Protein AF-A0A7V3FB35-F1 (afdb_monomer_lite)

pLDDT: mean 78.61, std 10.06, ran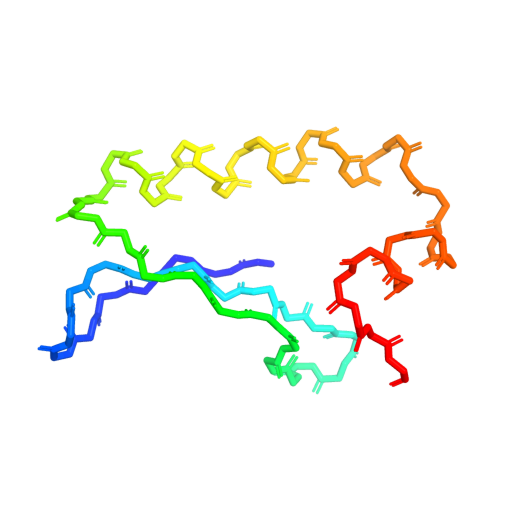ge [56.72, 93.5]

Foldseek 3Di:
DDWDQDPQGIKEFDADPVRDGQDMDDDPHPVRRVVVVVVLVVCVVVDDPVRNCVVRVVD

Structure (mmCIF, N/CA/C/O backbone):
data_AF-A0A7V3FB35-F1
#
_entry.id   AF-A0A7V3FB35-F1
#
loop_
_atom_site.group_PDB
_atom_site.id
_atom_site.type_symbol
_atom_site.label_atom_id
_atom_site.label_alt_id
_atom_site.label_comp_id
_atom_site.label_asym_id
_atom_site.label_entity_id
_atom_site.label_seq_id
_atom_site.pdbx_PDB_ins_code
_atom_site.Cartn_x
_atom_site.Cartn_y
_atom_site.Cartn_z
_atom_site.occupancy
_atom_site.B_iso_or_equiv
_atom_site.auth_seq_id
_atom_site.auth_comp_id
_atom_site.auth_asym_id
_atom_site.auth_atom_id
_atom_site.pdbx_PDB_model_num
ATOM 1 N N . MET A 1 1 ? -1.117 -5.653 5.676 1.00 74.81 1 MET A N 1
ATOM 2 C CA . MET A 1 1 ? -0.413 -5.326 4.414 1.00 74.81 1 MET A CA 1
ATOM 3 C C . MET A 1 1 ? 0.268 -6.574 3.884 1.00 74.81 1 MET A C 1
ATOM 5 O O . MET A 1 1 ? 0.723 -7.379 4.694 1.00 74.81 1 MET A O 1
ATOM 9 N N . THR A 1 2 ? 0.384 -6.718 2.569 1.00 80.69 2 THR A N 1
ATOM 10 C CA . THR A 1 2 ? 1.075 -7.851 1.942 1.00 80.69 2 THR A CA 1
ATOM 11 C C . THR A 1 2 ? 1.887 -7.357 0.750 1.00 80.69 2 THR A C 1
ATOM 13 O O . THR A 1 2 ? 1.344 -6.687 -0.124 1.00 80.69 2 THR A O 1
ATOM 16 N N . VAL A 1 3 ? 3.179 -7.689 0.722 1.00 81.44 3 VAL A N 1
ATOM 17 C CA . VAL A 1 3 ? 4.029 -7.529 -0.466 1.00 81.44 3 VAL A CA 1
ATOM 18 C C . VAL A 1 3 ? 3.839 -8.768 -1.334 1.00 81.44 3 VAL A C 1
ATOM 20 O O . VAL A 1 3 ? 3.909 -9.887 -0.824 1.00 81.44 3 VAL A O 1
ATOM 23 N N . ARG A 1 4 ? 3.563 -8.580 -2.621 1.00 87.06 4 ARG A N 1
ATOM 24 C CA . ARG A 1 4 ? 3.349 -9.659 -3.587 1.00 87.06 4 ARG A CA 1
ATOM 25 C C . ARG A 1 4 ? 4.194 -9.411 -4.829 1.00 87.06 4 ARG A C 1
ATOM 27 O O . ARG A 1 4 ? 4.511 -8.270 -5.158 1.00 87.06 4 ARG A O 1
ATOM 34 N N . ARG A 1 5 ? 4.542 -10.498 -5.509 1.00 80.25 5 ARG A N 1
ATOM 35 C CA . ARG A 1 5 ? 5.069 -10.468 -6.870 1.00 80.25 5 ARG A CA 1
ATOM 36 C C . ARG A 1 5 ? 4.021 -11.095 -7.774 1.00 80.25 5 ARG A C 1
ATOM 38 O O . ARG A 1 5 ? 3.559 -12.197 -7.487 1.00 80.25 5 ARG A O 1
ATOM 45 N N . ASP A 1 6 ? 3.648 -10.381 -8.819 1.00 79.44 6 ASP A N 1
ATOM 46 C CA . ASP A 1 6 ? 2.695 -10.823 -9.831 1.00 79.44 6 ASP A CA 1
ATOM 47 C C . ASP A 1 6 ? 3.242 -10.523 -11.237 1.00 79.44 6 ASP A C 1
ATOM 49 O O . ASP A 1 6 ? 4.379 -10.060 -11.381 1.00 79.44 6 ASP A O 1
ATOM 53 N N . ASP A 1 7 ? 2.457 -10.816 -12.274 1.00 76.06 7 ASP A N 1
ATOM 54 C CA . ASP A 1 7 ? 2.859 -10.643 -13.676 1.00 76.06 7 ASP A CA 1
ATOM 55 C C . ASP A 1 7 ? 3.149 -9.173 -14.050 1.00 76.06 7 ASP A C 1
ATOM 57 O O . ASP A 1 7 ? 3.796 -8.912 -15.062 1.00 76.06 7 ASP A O 1
ATOM 61 N N . LEU A 1 8 ? 2.714 -8.208 -13.228 1.00 72.56 8 LEU A N 1
ATOM 62 C CA . LEU A 1 8 ? 2.976 -6.772 -13.385 1.00 72.56 8 LEU A CA 1
ATOM 63 C C . LEU A 1 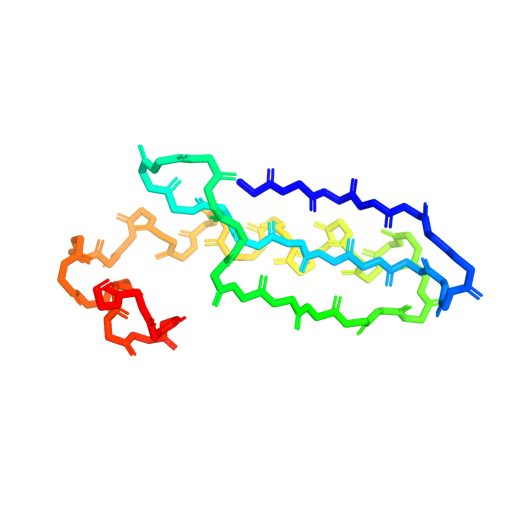8 ? 4.178 -6.286 -12.556 1.00 72.56 8 LEU A C 1
ATOM 65 O O . LEU A 1 8 ? 4.489 -5.096 -12.575 1.00 72.56 8 LEU A O 1
ATOM 69 N N . GLY A 1 9 ? 4.859 -7.185 -11.839 1.00 83.81 9 GLY A N 1
ATOM 70 C CA . GLY A 1 9 ? 6.036 -6.874 -11.034 1.00 83.81 9 GLY A CA 1
ATOM 71 C C . GLY A 1 9 ? 5.776 -6.946 -9.532 1.00 83.81 9 GLY A C 1
ATOM 72 O O . GLY A 1 9 ? 5.030 -7.799 -9.045 1.00 83.81 9 GLY A O 1
ATOM 73 N N . TRP A 1 10 ? 6.459 -6.095 -8.770 1.00 90.88 10 TRP A N 1
ATOM 74 C CA . TRP A 1 10 ? 6.295 -6.039 -7.321 1.00 90.88 10 TRP A CA 1
ATOM 75 C C . TRP A 1 10 ? 5.124 -5.138 -6.969 1.00 90.88 10 TRP A C 1
ATOM 77 O O . TRP A 1 10 ? 4.984 -4.047 -7.510 1.00 90.88 10 TRP A O 1
ATOM 87 N N . SER A 1 11 ? 4.273 -5.575 -6.051 1.00 89.25 11 SER A N 1
ATOM 88 C CA . SER A 1 11 ? 3.151 -4.769 -5.600 1.00 89.25 11 SER A CA 1
ATOM 89 C C . SER A 1 11 ? 2.936 -4.879 -4.096 1.00 89.25 11 SER A C 1
ATOM 91 O O . SER A 1 11 ? 3.256 -5.881 -3.451 1.00 89.25 11 SER A O 1
ATOM 93 N N . VAL A 1 12 ? 2.403 -3.808 -3.514 1.00 88.62 12 VAL A N 1
ATOM 94 C CA . VAL A 1 12 ? 2.016 -3.748 -2.106 1.00 88.62 12 VAL A CA 1
ATOM 95 C C . VAL A 1 12 ? 0.514 -3.575 -2.031 1.00 88.62 12 VAL A C 1
ATOM 97 O O . VAL A 1 12 ? -0.027 -2.583 -2.517 1.00 88.62 12 VAL A O 1
ATOM 100 N N . ALA A 1 13 ? -0.141 -4.540 -1.395 1.00 87.75 13 ALA A N 1
ATOM 101 C CA . ALA A 1 13 ? -1.561 -4.510 -1.102 1.00 87.75 13 ALA A CA 1
ATOM 102 C C . ALA A 1 13 ? -1.791 -4.138 0.368 1.00 87.75 13 ALA A C 1
ATOM 104 O O . ALA A 1 13 ? -1.255 -4.764 1.296 1.00 87.75 13 ALA A O 1
ATOM 105 N N . ILE A 1 14 ? -2.630 -3.134 0.594 1.00 83.25 14 ILE A N 1
ATOM 106 C CA . ILE A 1 14 ? -3.228 -2.870 1.899 1.00 83.25 14 ILE A CA 1
ATOM 107 C C . ILE A 1 14 ? -4.508 -3.691 1.957 1.00 83.25 14 ILE A C 1
ATOM 109 O O . ILE A 1 14 ? -5.310 -3.694 1.024 1.00 83.25 14 ILE A O 1
ATOM 113 N N . VAL A 1 15 ? -4.656 -4.435 3.049 1.00 80.94 15 VAL A N 1
ATOM 114 C CA . VAL A 1 15 ? -5.763 -5.362 3.269 1.00 80.94 15 VAL A CA 1
ATOM 115 C C . VAL A 1 15 ? -6.532 -4.859 4.477 1.00 80.94 15 VAL A C 1
ATOM 117 O O . VAL A 1 15 ? -5.929 -4.653 5.532 1.00 80.94 15 VAL A O 1
ATOM 120 N N . GLY A 1 16 ? -7.826 -4.616 4.290 1.00 70.31 16 GLY A N 1
ATOM 121 C CA . GLY A 1 16 ? -8.724 -4.142 5.336 1.00 70.31 16 GLY A CA 1
ATOM 122 C C . GLY A 1 16 ? -9.224 -5.267 6.256 1.00 70.31 16 GLY A C 1
ATOM 123 O O . GLY A 1 16 ? -8.888 -6.437 6.044 1.00 70.31 16 GLY A O 1
ATOM 124 N N . PRO A 1 17 ? -10.085 -4.943 7.240 1.00 62.31 17 PRO A N 1
ATOM 125 C CA . PRO A 1 17 ? -10.535 -5.870 8.291 1.00 62.31 17 PRO A CA 1
ATOM 126 C C . PRO A 1 17 ? -11.294 -7.134 7.838 1.00 62.31 17 PRO A C 1
ATOM 128 O O . PRO A 1 17 ? -11.580 -7.994 8.658 1.00 62.31 17 PRO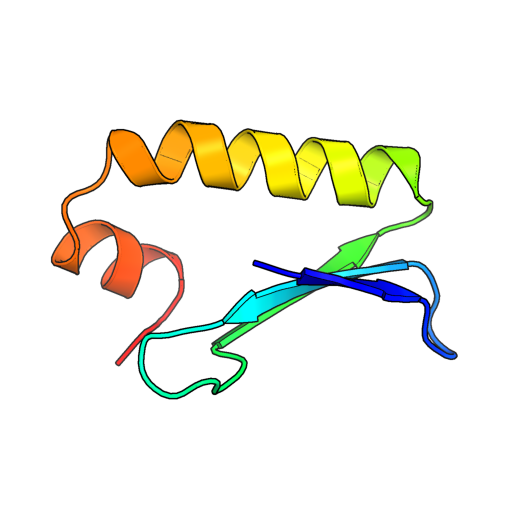 A O 1
ATOM 131 N N . GLY A 1 18 ? -11.605 -7.299 6.551 1.00 70.44 18 GLY A N 1
ATOM 132 C CA . GLY A 1 18 ? -12.284 -8.485 6.005 1.00 70.44 18 GLY A CA 1
ATOM 133 C C . GLY A 1 18 ? -11.414 -9.348 5.091 1.00 70.44 18 GLY A C 1
ATOM 134 O O . GLY A 1 18 ? -11.947 -10.126 4.308 1.00 70.44 18 GLY A O 1
ATOM 135 N N . GLY A 1 19 ? -10.092 -9.144 5.079 1.00 74.00 19 GLY A N 1
ATOM 136 C CA . GLY A 1 19 ? -9.207 -9.799 4.106 1.00 74.00 19 GLY A CA 1
ATOM 137 C C . GLY A 1 19 ? -9.315 -9.227 2.684 1.00 74.00 19 GLY A C 1
ATOM 138 O O . GLY A 1 19 ? -8.624 -9.689 1.777 1.00 74.00 19 GLY A O 1
ATOM 139 N N . ARG A 1 20 ? -10.146 -8.194 2.485 1.00 76.38 20 ARG A N 1
ATOM 140 C CA . ARG A 1 20 ? -10.321 -7.495 1.210 1.00 76.38 20 ARG A CA 1
ATOM 141 C C . ARG A 1 20 ? -9.144 -6.562 0.940 1.00 76.38 20 ARG A C 1
ATOM 143 O O . ARG A 1 20 ? -8.760 -5.772 1.802 1.00 76.38 20 ARG A O 1
ATOM 150 N N . GLU A 1 21 ? -8.611 -6.632 -0.274 1.00 80.06 21 GLU A N 1
ATOM 151 C CA . GLU A 1 21 ? -7.675 -5.636 -0.787 1.00 80.06 21 GLU A CA 1
ATOM 152 C C . GLU A 1 21 ? -8.405 -4.317 -1.023 1.00 80.06 21 GLU A C 1
ATOM 154 O O . GLU A 1 21 ? -9.456 -4.264 -1.663 1.00 80.06 21 GLU A O 1
ATOM 159 N N . VAL A 1 22 ? -7.846 -3.262 -0.458 1.00 79.25 22 VAL A N 1
ATOM 160 C CA . VAL A 1 22 ? -8.483 -1.948 -0.376 1.00 79.25 22 VAL A CA 1
ATOM 161 C C . VAL A 1 22 ? -7.615 -0.851 -0.982 1.00 79.25 22 VAL A C 1
ATOM 163 O O . VAL A 1 22 ? -8.122 0.178 -1.405 1.00 79.25 22 VAL A O 1
ATOM 166 N N . SER A 1 23 ? -6.312 -1.098 -1.101 1.00 82.75 23 SER A N 1
ATOM 167 C CA . SER A 1 23 ? -5.399 -0.271 -1.879 1.00 82.75 23 SER A CA 1
ATOM 168 C C . SER A 1 23 ? -4.267 -1.138 -2.420 1.00 82.75 23 SER A C 1
ATOM 170 O O . SER A 1 23 ? -3.817 -2.064 -1.738 1.00 82.75 23 SER A O 1
ATOM 172 N N . ARG A 1 24 ? -3.803 -0.835 -3.635 1.00 86.19 24 ARG A N 1
ATOM 173 C CA . ARG A 1 24 ? -2.682 -1.511 -4.291 1.00 86.19 24 ARG A CA 1
ATOM 174 C C . ARG A 1 24 ? -1.758 -0.489 -4.924 1.00 86.19 24 ARG A C 1
ATOM 176 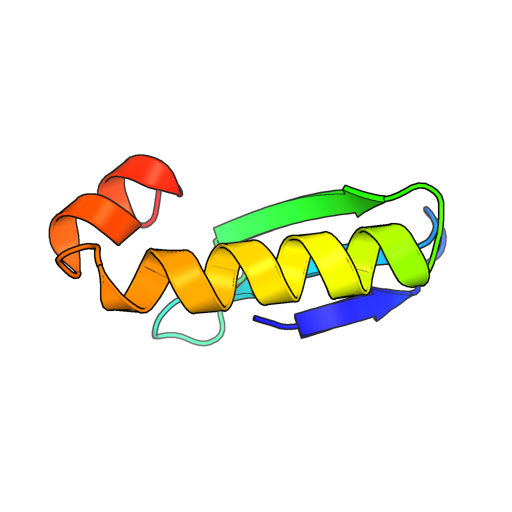O O . ARG A 1 24 ? -2.208 0.397 -5.646 1.00 86.19 24 ARG A O 1
ATOM 183 N N . ARG A 1 25 ? -0.458 -0.659 -4.697 1.00 87.62 25 ARG A N 1
ATOM 184 C CA . ARG A 1 25 ? 0.599 0.112 -5.354 1.00 87.62 25 ARG A CA 1
ATOM 185 C C . ARG A 1 25 ? 1.542 -0.828 -6.090 1.00 87.62 25 ARG A C 1
ATOM 187 O O . ARG A 1 25 ? 2.026 -1.786 -5.492 1.00 87.62 25 ARG A O 1
ATOM 194 N N . VAL A 1 26 ? 1.797 -0.543 -7.364 1.00 90.56 26 VAL A N 1
ATOM 195 C CA . VAL A 1 26 ? 2.852 -1.197 -8.150 1.00 90.56 26 VAL A CA 1
ATOM 196 C C . VAL A 1 26 ? 4.186 -0.519 -7.835 1.00 90.56 26 VAL A C 1
ATOM 198 O O . VAL A 1 26 ? 4.244 0.702 -7.685 1.00 90.56 26 VAL A O 1
ATOM 201 N N . CYS A 1 27 ? 5.233 -1.321 -7.710 1.00 89.19 27 CYS A N 1
ATOM 202 C CA . CYS A 1 27 ? 6.596 -0.936 -7.381 1.00 89.19 27 CYS A CA 1
ATOM 203 C C . CYS A 1 27 ? 7.547 -1.486 -8.448 1.00 89.19 27 CYS A C 1
ATOM 205 O O . CYS A 1 27 ? 7.308 -2.549 -9.027 1.00 89.19 27 CYS A O 1
ATOM 207 N N . ALA A 1 28 ? 8.637 -0.767 -8.692 1.00 88.94 28 ALA A N 1
ATOM 208 C CA . ALA A 1 28 ? 9.649 -1.146 -9.667 1.00 88.94 28 ALA A CA 1
ATOM 209 C C . ALA A 1 28 ? 10.427 -2.398 -9.227 1.00 88.94 28 ALA A C 1
ATOM 211 O O . ALA A 1 28 ? 10.769 -3.241 -10.057 1.00 88.94 28 ALA A O 1
ATOM 212 N N . ASP A 1 29 ? 10.676 -2.545 -7.923 1.00 90.12 29 ASP A N 1
ATOM 213 C CA . ASP A 1 29 ? 11.434 -3.658 -7.361 1.00 90.12 29 ASP A CA 1
ATOM 214 C C . ASP A 1 29 ? 10.982 -4.047 -5.938 1.00 90.12 29 ASP A C 1
ATOM 216 O O . ASP A 1 29 ? 10.099 -3.437 -5.324 1.00 90.12 29 ASP A O 1
ATOM 220 N N . GLU A 1 30 ? 11.585 -5.120 -5.419 1.00 91.06 30 GLU A N 1
ATOM 221 C CA . GLU A 1 30 ? 11.301 -5.641 -4.082 1.00 91.06 30 GLU A CA 1
ATOM 222 C C . GLU A 1 30 ? 11.677 -4.649 -2.977 1.00 91.06 30 GLU A C 1
ATOM 224 O O . GLU A 1 30 ? 11.009 -4.588 -1.941 1.00 91.06 30 GLU A O 1
ATOM 229 N N . VAL A 1 31 ? 12.750 -3.882 -3.180 1.00 93.50 31 VAL A N 1
ATOM 230 C CA . VAL A 1 31 ? 13.271 -2.941 -2.188 1.00 93.50 31 VAL A CA 1
ATOM 231 C C . VAL A 1 31 ? 12.291 -1.788 -2.027 1.00 93.50 31 VAL A C 1
ATOM 233 O O . VAL A 1 31 ? 11.927 -1.462 -0.895 1.00 93.50 31 VAL A O 1
ATOM 236 N N . GLU A 1 32 ? 11.793 -1.227 -3.128 1.00 89.50 32 GLU A N 1
ATOM 237 C CA . GLU A 1 32 ? 10.744 -0.213 -3.125 1.00 89.50 32 GLU A CA 1
ATOM 238 C C . GLU A 1 32 ? 9.477 -0.756 -2.457 1.00 89.50 32 GLU A C 1
ATOM 240 O O . GLU A 1 32 ? 8.936 -0.110 -1.557 1.00 89.50 32 GLU A O 1
ATOM 245 N N . ALA A 1 33 ? 9.037 -1.966 -2.819 1.00 89.88 33 ALA A N 1
ATOM 246 C CA . ALA A 1 33 ? 7.836 -2.567 -2.245 1.00 89.88 33 ALA A CA 1
ATOM 247 C C . ALA A 1 33 ? 7.954 -2.769 -0.725 1.00 89.88 33 ALA A C 1
ATOM 249 O O . ALA A 1 33 ? 7.060 -2.388 0.035 1.00 89.88 33 ALA A O 1
ATOM 250 N N . ARG A 1 34 ? 9.077 -3.316 -0.245 1.00 89.94 34 ARG A N 1
ATOM 251 C CA . ARG A 1 34 ? 9.333 -3.494 1.194 1.00 89.94 34 ARG A CA 1
ATOM 252 C C . ARG A 1 34 ? 9.449 -2.160 1.925 1.00 89.94 34 ARG A C 1
ATOM 254 O O . ARG A 1 34 ? 8.907 -2.032 3.023 1.00 89.94 34 ARG A O 1
ATOM 261 N N . THR A 1 35 ? 10.116 -1.179 1.320 1.00 90.75 35 THR A N 1
ATOM 262 C CA . THR A 1 35 ? 10.294 0.160 1.896 1.00 90.75 35 THR A CA 1
ATOM 263 C C . THR A 1 35 ? 8.948 0.849 2.048 1.00 90.75 35 THR A C 1
ATOM 265 O O . THR A 1 35 ? 8.594 1.257 3.151 1.00 90.75 35 THR A O 1
ATOM 268 N N . TYR A 1 36 ? 8.147 0.880 0.981 1.00 87.50 36 TYR A N 1
ATOM 269 C CA . TYR A 1 36 ? 6.807 1.452 1.006 1.00 87.50 36 TYR A CA 1
ATOM 270 C C . TYR A 1 36 ? 5.923 0.770 2.055 1.00 87.50 36 TYR A C 1
ATOM 272 O O . TYR A 1 36 ? 5.310 1.445 2.881 1.00 87.50 36 TYR A O 1
ATOM 280 N N . ALA A 1 37 ? 5.910 -0.565 2.086 1.00 87.56 37 ALA A N 1
ATOM 281 C CA . ALA A 1 37 ? 5.146 -1.319 3.071 1.00 87.56 37 ALA A CA 1
ATOM 282 C C . ALA A 1 37 ? 5.584 -0.979 4.512 1.00 87.56 37 ALA A C 1
ATOM 284 O O . ALA A 1 37 ? 4.742 -0.743 5.379 1.00 87.56 37 ALA A O 1
ATOM 285 N N . SER A 1 38 ? 6.892 -0.877 4.768 1.00 88.19 38 SER A N 1
ATOM 286 C CA . SER A 1 38 ? 7.428 -0.468 6.072 1.00 88.19 38 SER A CA 1
ATOM 287 C C . SER A 1 38 ? 7.006 0.953 6.456 1.00 88.19 38 SER A C 1
ATOM 289 O O . SER A 1 38 ? 6.553 1.166 7.579 1.00 88.19 38 SER A O 1
ATOM 291 N N . THR A 1 39 ? 7.084 1.914 5.530 1.00 87.50 39 THR A N 1
ATOM 292 C CA . THR A 1 39 ? 6.661 3.304 5.762 1.00 87.50 39 THR A CA 1
ATOM 293 C C . THR A 1 39 ? 5.179 3.393 6.116 1.00 87.50 39 THR A C 1
ATOM 295 O O . THR A 1 39 ? 4.817 4.084 7.068 1.00 87.50 39 THR A O 1
ATOM 298 N N . VAL A 1 40 ? 4.322 2.664 5.394 1.00 82.75 40 VAL A N 1
ATOM 299 C CA . VAL A 1 40 ? 2.880 2.603 5.679 1.00 82.75 40 VAL A CA 1
ATOM 300 C C . VAL A 1 40 ? 2.623 1.991 7.057 1.00 82.75 40 VAL A C 1
ATOM 302 O O . VAL A 1 40 ? 1.811 2.519 7.812 1.00 82.75 40 VAL A O 1
ATOM 305 N N . ARG A 1 41 ? 3.338 0.919 7.428 1.00 81.25 41 ARG A N 1
ATOM 306 C CA . ARG A 1 41 ? 3.234 0.300 8.763 1.00 81.25 41 ARG A CA 1
ATOM 307 C C . ARG A 1 41 ? 3.682 1.218 9.892 1.00 81.25 41 ARG A C 1
ATOM 309 O O . ARG A 1 41 ? 3.128 1.141 10.976 1.00 81.25 41 ARG A O 1
ATOM 316 N N . GLN A 1 42 ? 4.674 2.066 9.658 1.00 81.19 42 GLN A N 1
ATOM 317 C CA . GLN A 1 42 ? 5.095 3.050 10.653 1.00 81.19 42 GLN A CA 1
ATOM 318 C C . GLN A 1 42 ? 4.097 4.204 10.767 1.00 81.19 42 GLN A C 1
ATOM 320 O O . GLN A 1 42 ? 3.865 4.690 11.866 1.00 81.19 42 GLN A O 1
ATOM 325 N N . HIS A 1 43 ? 3.473 4.614 9.659 1.00 75.56 43 HIS A N 1
ATOM 326 C CA . HIS A 1 43 ? 2.457 5.668 9.664 1.00 75.56 43 HIS A CA 1
ATOM 327 C C . HIS A 1 43 ? 1.098 5.214 10.209 1.00 75.56 43 HIS A C 1
ATOM 329 O O . HIS A 1 43 ? 0.386 6.038 10.774 1.00 75.56 43 HIS A O 1
ATOM 335 N N . VAL A 1 44 ? 0.713 3.938 10.061 1.00 68.56 44 VAL A N 1
ATOM 336 C CA . VAL A 1 44 ? -0.603 3.471 10.541 1.00 68.56 44 VAL A CA 1
ATOM 337 C C . VAL A 1 44 ? -0.737 3.570 12.058 1.00 68.56 44 VAL A C 1
ATOM 339 O O . VAL A 1 44 ? -1.814 3.881 12.542 1.00 68.56 44 VAL A O 1
ATOM 342 N N . GLU A 1 45 ? 0.360 3.399 12.796 1.00 58.62 45 GLU A N 1
ATOM 343 C CA . GLU A 1 45 ? 0.395 3.544 14.260 1.00 58.62 45 GLU A CA 1
ATOM 344 C C . GLU A 1 45 ? 0.106 4.988 14.718 1.00 58.62 45 GLU A C 1
ATOM 346 O O . GLU A 1 45 ? -0.213 5.221 15.880 1.00 58.62 45 GLU A O 1
ATOM 351 N N . TRP A 1 46 ? 0.209 5.966 13.812 1.00 56.72 46 TRP A N 1
ATOM 352 C CA . TRP A 1 46 ? -0.009 7.390 14.087 1.00 56.72 46 TRP A CA 1
ATOM 353 C C . TRP A 1 46 ? -1.383 7.885 13.631 1.00 56.72 46 TRP A C 1
ATOM 355 O O . TRP A 1 46 ? -1.769 9.012 13.941 1.00 56.72 46 TRP A O 1
ATOM 365 N N . LEU A 1 47 ? -2.123 7.067 12.883 1.00 60.91 47 LEU A N 1
ATOM 366 C CA . LEU A 1 47 ? -3.434 7.414 12.352 1.00 60.91 47 LEU A CA 1
ATOM 367 C C . LEU A 1 47 ? -4.512 6.724 13.188 1.00 60.91 47 LEU A C 1
ATOM 369 O O . LEU A 1 47 ? -4.434 5.526 13.453 1.00 60.91 47 LEU A O 1
ATOM 373 N N . SER A 1 48 ? -5.557 7.464 13.572 1.00 63.41 48 SER A N 1
ATOM 374 C CA . SER A 1 48 ? -6.782 6.822 14.052 1.00 63.41 48 SER A CA 1
ATOM 375 C C . SER A 1 48 ? -7.326 5.898 12.961 1.00 63.41 48 SER A C 1
ATOM 377 O O . SER A 1 48 ? -7.107 6.131 11.768 1.00 63.41 48 SER A O 1
ATOM 379 N N . GLU A 1 49 ? -8.061 4.857 13.352 1.00 65.75 49 GLU A N 1
ATOM 380 C CA . GLU A 1 49 ? -8.649 3.919 12.394 1.00 65.75 49 GLU A CA 1
ATOM 381 C C . GLU A 1 49 ? -9.475 4.650 11.320 1.00 65.75 49 GLU A C 1
ATOM 383 O O . GLU A 1 49 ? -9.365 4.342 10.139 1.00 65.75 49 GLU A O 1
ATOM 388 N N . GLU A 1 50 ? -10.216 5.690 11.702 1.00 68.56 50 GLU A N 1
ATOM 389 C CA . GLU A 1 50 ? -10.997 6.527 10.787 1.00 68.56 50 GLU A CA 1
ATOM 390 C C . GLU A 1 50 ? -10.122 7.331 9.806 1.00 68.56 50 GLU A C 1
ATOM 392 O O . GLU A 1 50 ? -10.407 7.366 8.608 1.00 68.56 50 GLU A O 1
ATOM 397 N N . ALA A 1 51 ? -9.009 7.912 10.269 1.00 69.88 51 ALA A N 1
ATOM 398 C CA . ALA A 1 51 ? -8.082 8.655 9.413 1.00 69.88 51 ALA A CA 1
ATOM 399 C C . ALA A 1 51 ? -7.332 7.732 8.440 1.00 69.88 51 ALA A C 1
ATOM 401 O O . ALA A 1 51 ? -7.153 8.072 7.269 1.00 69.88 51 ALA A O 1
ATOM 402 N N . PHE A 1 52 ? -6.93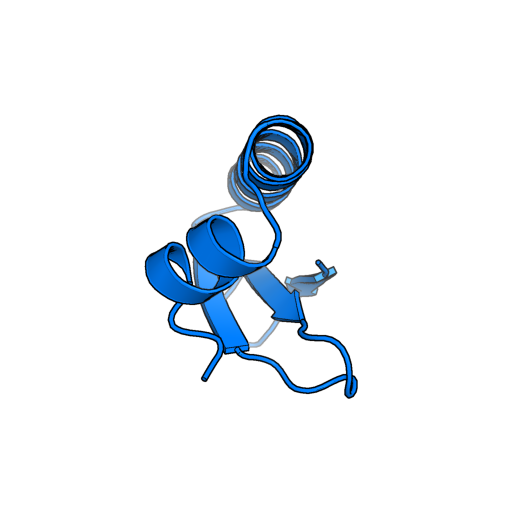9 6.540 8.896 1.00 72.12 52 PHE A N 1
ATOM 403 C CA . PHE A 1 52 ? -6.358 5.514 8.033 1.00 72.12 52 PHE A CA 1
ATOM 404 C C . PHE A 1 52 ? -7.362 5.063 6.970 1.00 72.12 52 PHE A C 1
ATOM 406 O O . PHE A 1 52 ? -7.019 4.952 5.790 1.00 72.12 52 PHE A O 1
ATOM 413 N N . ARG A 1 53 ? -8.622 4.868 7.372 1.00 71.38 53 ARG A N 1
ATOM 414 C CA . ARG A 1 53 ? -9.702 4.530 6.450 1.00 71.38 53 ARG A CA 1
ATOM 415 C C . ARG A 1 53 ? -9.928 5.621 5.404 1.00 71.38 53 ARG A C 1
ATOM 417 O O . ARG A 1 53 ? -9.977 5.304 4.221 1.00 71.38 53 ARG A O 1
ATOM 424 N N . GLY A 1 54 ? -9.959 6.892 5.796 1.00 72.38 54 GLY A N 1
ATOM 425 C CA . GLY A 1 54 ? -10.077 8.014 4.860 1.00 72.38 54 GLY A CA 1
ATOM 426 C C . GLY A 1 54 ? -8.899 8.120 3.885 1.00 72.38 54 GLY A C 1
ATOM 427 O O . GLY A 1 54 ? -9.105 8.272 2.684 1.00 72.38 54 GLY A O 1
ATOM 428 N N . TYR A 1 55 ? -7.666 7.977 4.378 1.00 72.62 55 TYR A N 1
ATOM 429 C CA . TYR A 1 55 ? -6.456 8.111 3.559 1.00 72.62 55 TYR A CA 1
ATOM 430 C C . TYR A 1 55 ? -6.323 7.008 2.499 1.00 72.62 55 TYR A C 1
ATOM 432 O O . TYR A 1 55 ? -5.876 7.266 1.383 1.00 72.62 55 TYR A O 1
ATOM 440 N N . TYR A 1 56 ? -6.725 5.780 2.838 1.00 68.94 56 TYR A N 1
ATOM 441 C CA . TYR A 1 56 ? -6.629 4.623 1.943 1.00 68.94 56 TYR A CA 1
ATOM 442 C C . TYR A 1 56 ? -7.959 4.222 1.292 1.00 68.94 56 TYR A C 1
ATOM 444 O O . TYR A 1 56 ? -8.009 3.190 0.627 1.00 68.94 56 TYR A O 1
ATOM 452 N N . GLY A 1 57 ? -9.023 5.015 1.455 1.00 66.56 57 GLY A N 1
ATOM 453 C CA . GLY A 1 57 ? -10.330 4.746 0.843 1.00 66.56 57 GLY A CA 1
ATOM 454 C C . GLY A 1 57 ? -11.026 3.489 1.379 1.00 66.56 57 GLY A C 1
ATOM 455 O O . GLY A 1 57 ? -11.714 2.791 0.638 1.00 66.56 57 GLY A O 1
ATOM 456 N N . LEU A 1 58 ? -10.829 3.175 2.659 1.00 63.12 58 LEU A N 1
ATOM 457 C CA . LEU A 1 58 ? -11.415 2.025 3.345 1.00 63.12 58 LEU A CA 1
ATOM 458 C C . LEU A 1 58 ? -12.829 2.381 3.846 1.00 63.12 58 LEU A C 1
ATOM 460 O O . LEU A 1 58 ? -13.026 2.647 5.032 1.00 63.12 58 LEU A O 1
ATOM 464 N N . GLY A 1 59 ? -13.788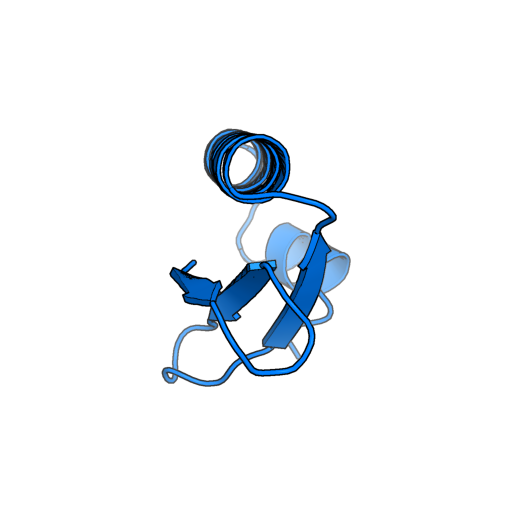 2.458 2.924 1.00 57.19 59 GLY A N 1
ATOM 465 C CA . GLY A 1 59 ? -15.217 2.597 3.244 1.00 57.19 59 GLY A CA 1
ATOM 466 C C . GLY A 1 59 ? -15.805 1.333 3.857 1.00 57.19 59 GLY A C 1
ATOM 467 O O . GLY A 1 59 ? -15.512 0.238 3.320 1.00 57.19 59 GLY A O 1
#

Sequence (59 aa):
MTVRRDDLGWSVAIVGPGGREVSRRVCADEVEARTYASTVRQHVEWLSEEAFRGYYGLG

Radius of gyration: 11.53 Å; chains: 1; bounding box: 28×20×28 Å

Secondary structure (DSSP, 8-state):
-EEEEETTEEEEEEE-TTS-EEEEEEESSHHHHHHHHHHHHHHHTTS-HHHHHHHHT--